Protein AF-Q7P3E0-F1 (afdb_monomer)

Structure (mmCIF, N/CA/C/O backbone):
data_AF-Q7P3E0-F1
#
_entry.id 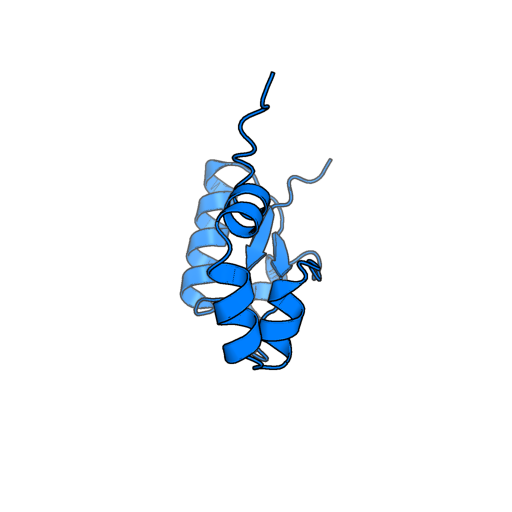  AF-Q7P3E0-F1
#
loop_
_atom_site.group_PDB
_atom_site.id
_atom_site.type_symbol
_atom_site.label_atom_id
_atom_site.label_alt_id
_atom_site.label_comp_id
_atom_site.label_asym_id
_atom_site.label_entity_id
_atom_site.label_seq_id
_atom_site.pdbx_PDB_ins_code
_atom_site.Cartn_x
_atom_site.Cartn_y
_atom_site.Cartn_z
_atom_site.occupancy
_atom_site.B_iso_or_equiv
_atom_site.auth_seq_id
_atom_site.auth_comp_id
_atom_site.auth_asym_id
_atom_site.auth_atom_id
_atom_site.pdbx_PDB_model_num
ATOM 1 N N . MET A 1 1 ? -22.895 5.150 1.525 1.00 66.62 1 MET A N 1
ATOM 2 C CA . MET A 1 1 ? -21.723 5.118 0.624 1.00 66.62 1 MET A CA 1
ATOM 3 C C . MET A 1 1 ? -20.486 4.913 1.488 1.00 66.62 1 MET A C 1
ATOM 5 O O . MET A 1 1 ? -20.325 5.665 2.442 1.00 66.62 1 MET A O 1
ATOM 9 N N . T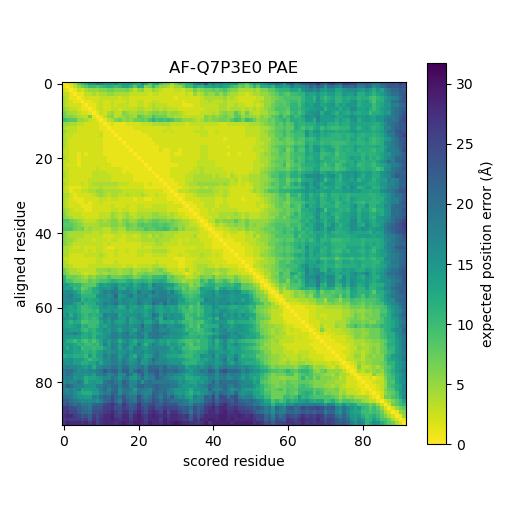YR A 1 2 ? -19.692 3.864 1.252 1.00 75.62 2 TYR A N 1
ATOM 10 C CA . TYR A 1 2 ? -18.472 3.619 2.033 1.00 75.62 2 TYR A CA 1
ATOM 11 C C . TYR A 1 2 ? -17.404 4.656 1.664 1.00 75.62 2 TYR A C 1
ATOM 13 O O . TYR A 1 2 ? -17.184 4.912 0.483 1.00 75.62 2 TYR A O 1
ATOM 21 N N . LYS A 1 3 ? -16.747 5.257 2.662 1.00 87.12 3 LYS A N 1
ATOM 22 C CA . LYS A 1 3 ? -15.556 6.084 2.438 1.00 87.12 3 LYS A CA 1
ATOM 23 C C . LYS A 1 3 ? -14.348 5.158 2.329 1.00 87.12 3 LYS A C 1
ATOM 25 O O . LYS A 1 3 ? -13.866 4.671 3.352 1.00 87.12 3 LYS A O 1
ATOM 30 N N . LEU A 1 4 ? -13.902 4.901 1.103 1.00 89.38 4 LEU A N 1
ATOM 31 C CA . LEU A 1 4 ? -12.724 4.085 0.810 1.00 89.38 4 LEU A CA 1
ATOM 32 C C . LEU A 1 4 ? -11.563 4.971 0.356 1.00 89.38 4 LEU A C 1
ATOM 34 O O . LEU A 1 4 ? -11.787 5.967 -0.334 1.00 89.38 4 LEU A O 1
ATOM 38 N N . LEU A 1 5 ? -10.341 4.608 0.745 1.00 88.50 5 LEU A N 1
ATOM 39 C CA . LEU A 1 5 ? -9.118 5.263 0.283 1.00 88.50 5 LEU A CA 1
ATOM 40 C C . LEU A 1 5 ? -8.235 4.260 -0.456 1.00 88.50 5 LEU A C 1
ATOM 42 O O . LEU A 1 5 ? -8.009 3.149 0.015 1.00 88.50 5 LEU A O 1
ATOM 46 N N . ASN A 1 6 ? -7.721 4.669 -1.611 1.00 89.19 6 ASN A N 1
ATOM 47 C CA . ASN A 1 6 ? -6.725 3.887 -2.329 1.00 89.19 6 ASN A CA 1
ATOM 48 C C . ASN A 1 6 ? -5.351 4.112 -1.701 1.00 89.19 6 ASN A C 1
ATOM 50 O O . ASN A 1 6 ? -4.985 5.259 -1.442 1.00 89.19 6 ASN A O 1
ATOM 54 N N . MET A 1 7 ? -4.592 3.040 -1.498 1.00 88.31 7 MET A N 1
ATOM 55 C CA . MET A 1 7 ? -3.265 3.109 -0.894 1.00 88.31 7 MET A CA 1
ATOM 56 C C . MET A 1 7 ? -2.312 2.146 -1.594 1.00 88.31 7 MET A C 1
ATOM 58 O O . MET A 1 7 ? -2.717 1.047 -1.951 1.00 88.31 7 MET A O 1
ATOM 62 N N . ALA A 1 8 ? -1.069 2.564 -1.803 1.00 86.81 8 ALA A N 1
ATOM 63 C CA . ALA A 1 8 ? -0.015 1.729 -2.371 1.00 86.81 8 ALA A CA 1
ATOM 64 C C . ALA A 1 8 ? 0.754 0.995 -1.268 1.00 86.81 8 ALA A C 1
ATOM 66 O O . ALA A 1 8 ? 0.905 1.540 -0.177 1.00 86.81 8 ALA A O 1
ATOM 67 N N . ASP A 1 9 ? 1.282 -0.191 -1.559 1.00 85.19 9 ASP A N 1
ATOM 68 C CA . ASP A 1 9 ? 2.096 -0.992 -0.636 1.00 85.19 9 ASP A CA 1
ATOM 69 C C . ASP A 1 9 ? 3.609 -0.730 -0.752 1.00 85.19 9 ASP A C 1
ATOM 71 O O . ASP A 1 9 ? 4.421 -1.605 -0.467 1.00 85.19 9 ASP A O 1
ATOM 75 N N . PHE A 1 10 ? 4.006 0.491 -1.129 1.00 79.88 10 PHE A N 1
ATOM 76 C CA . PHE A 1 10 ? 5.421 0.866 -1.258 1.00 79.88 10 PHE A CA 1
ATOM 77 C C . PHE A 1 10 ? 6.228 0.758 0.044 1.00 79.88 10 PHE A C 1
ATOM 79 O O . PHE A 1 10 ? 7.457 0.759 0.015 1.00 79.88 10 PHE A O 1
ATOM 86 N N . TYR A 1 11 ? 5.536 0.721 1.179 1.00 79.75 11 TYR A N 1
ATOM 87 C CA . TYR A 1 11 ? 6.104 0.799 2.515 1.00 79.75 11 TYR A CA 1
ATOM 88 C C . TYR A 1 11 ? 5.951 -0.520 3.271 1.00 79.75 11 TYR A C 1
ATOM 90 O O . TYR A 1 11 ? 5.224 -1.427 2.862 1.00 79.75 11 TYR A O 1
ATOM 98 N N . SER A 1 12 ? 6.596 -0.602 4.433 1.00 88.81 12 SER A N 1
ATOM 99 C CA . SER A 1 12 ? 6.393 -1.721 5.353 1.00 88.81 12 SER A CA 1
ATOM 100 C C . SER A 1 12 ? 4.932 -1.809 5.825 1.00 88.81 12 SER A C 1
ATOM 102 O O . SER A 1 12 ? 4.227 -0.802 5.930 1.00 88.81 12 SER A O 1
ATOM 104 N N . ASN A 1 13 ? 4.466 -3.010 6.192 1.00 91.94 13 ASN A N 1
ATOM 105 C CA . ASN A 1 13 ? 3.119 -3.178 6.759 1.00 91.94 13 ASN A CA 1
ATOM 106 C C . ASN A 1 13 ? 2.894 -2.322 8.021 1.00 91.94 13 ASN A C 1
ATOM 108 O O . ASN A 1 13 ? 1.767 -1.913 8.291 1.00 91.94 13 ASN A O 1
ATOM 112 N N . GLU A 1 14 ? 3.948 -2.051 8.792 1.00 93.75 14 GLU A N 1
ATOM 113 C CA . GLU A 1 14 ? 3.895 -1.231 10.008 1.00 93.75 14 GLU A CA 1
ATOM 114 C C . GLU A 1 14 ? 3.570 0.233 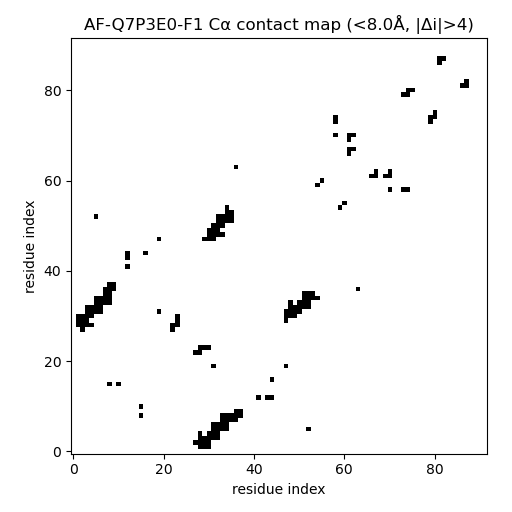9.686 1.00 93.75 14 GLU A C 1
ATOM 116 O O . GLU A 1 14 ? 2.691 0.835 10.310 1.00 93.75 14 GLU A O 1
ATOM 121 N N . GLU A 1 15 ? 4.231 0.795 8.673 1.00 93.38 15 GLU A N 1
ATOM 122 C CA . GLU A 1 15 ? 3.963 2.149 8.184 1.00 93.38 15 GLU A CA 1
ATOM 123 C C . GLU A 1 15 ? 2.569 2.248 7.564 1.00 93.38 15 GLU A C 1
ATOM 125 O O . GL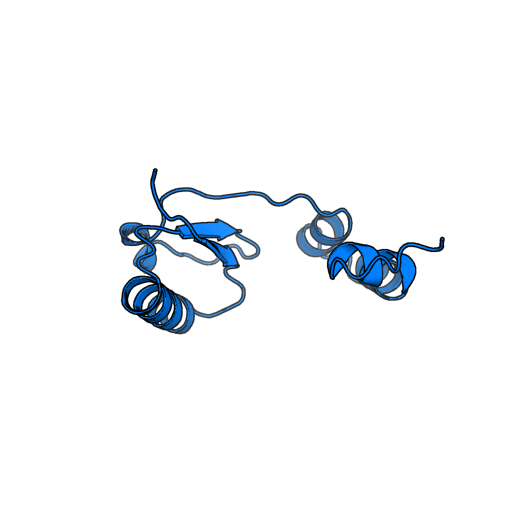U A 1 15 ? 1.811 3.165 7.890 1.00 93.38 15 GLU A O 1
ATOM 130 N N . LEU A 1 16 ? 2.183 1.254 6.758 1.00 92.62 16 LEU A N 1
ATOM 131 C CA . LEU A 1 16 ? 0.844 1.186 6.175 1.00 92.62 16 LEU A CA 1
ATOM 132 C C . LEU A 1 16 ? -0.242 1.140 7.254 1.00 92.62 16 LEU A C 1
ATOM 134 O O . LEU A 1 16 ? -1.238 1.853 7.154 1.00 92.62 16 LEU A O 1
ATOM 138 N N . GLU A 1 17 ? -0.064 0.345 8.313 1.00 94.94 17 GLU A N 1
ATOM 139 C CA . GLU A 1 17 ? -1.038 0.288 9.404 1.00 94.94 17 GLU A CA 1
ATOM 140 C C . GLU A 1 17 ? -1.160 1.633 10.132 1.00 94.94 17 GLU A C 1
ATOM 142 O O . GLU A 1 17 ? -2.271 2.042 10.485 1.00 94.94 17 GLU A O 1
ATOM 147 N N . LYS A 1 18 ? -0.041 2.326 10.365 1.00 95.44 18 LYS A N 1
ATOM 148 C CA . LYS A 1 18 ? -0.035 3.645 11.010 1.00 95.44 18 LYS A CA 1
ATOM 149 C C . LYS A 1 18 ? -0.841 4.659 10.200 1.00 95.44 18 LYS A C 1
ATOM 151 O O . LYS A 1 18 ? -1.689 5.355 10.764 1.00 95.44 18 LYS A O 1
ATOM 156 N N . ASP A 1 19 ? -0.625 4.697 8.894 1.00 93.75 19 ASP A N 1
ATOM 157 C CA . ASP A 1 19 ? -1.352 5.577 7.983 1.00 93.75 19 ASP A CA 1
ATOM 158 C C . ASP A 1 19 ? -2.832 5.200 7.891 1.00 93.75 19 ASP A C 1
ATOM 160 O O . ASP A 1 19 ? -3.704 6.065 7.996 1.00 93.75 19 ASP A O 1
ATOM 164 N N . MET A 1 20 ? -3.150 3.907 7.777 1.00 94.38 20 MET A N 1
ATOM 165 C CA . MET A 1 20 ? -4.535 3.430 7.775 1.00 94.38 20 MET A CA 1
ATOM 166 C C . MET A 1 20 ? -5.265 3.824 9.064 1.00 94.38 20 MET A C 1
ATOM 168 O O . MET A 1 20 ? -6.397 4.304 9.012 1.00 94.38 20 MET A O 1
ATOM 172 N N . LYS A 1 21 ? -4.630 3.703 10.234 1.00 95.31 21 LYS A N 1
ATOM 173 C CA . LYS A 1 21 ? -5.213 4.178 11.500 1.00 95.31 21 LYS A CA 1
ATOM 174 C C . LYS A 1 21 ? -5.443 5.688 11.469 1.00 95.31 21 LYS A C 1
ATOM 176 O O . LYS A 1 21 ? -6.568 6.135 11.685 1.00 95.31 21 LYS A O 1
ATOM 181 N N . TYR A 1 22 ? -4.420 6.458 11.100 1.00 95.56 22 TYR A N 1
ATOM 182 C CA . TYR A 1 22 ? -4.500 7.915 11.023 1.00 95.56 22 TYR A CA 1
ATOM 183 C C . TYR A 1 22 ? -5.625 8.400 10.100 1.00 95.56 22 TYR A C 1
ATOM 185 O O . TYR A 1 22 ? -6.433 9.248 10.482 1.00 95.56 22 TYR A O 1
ATOM 193 N N . PHE A 1 23 ? -5.709 7.861 8.882 1.00 93.81 23 PHE A N 1
ATOM 194 C CA . PHE A 1 23 ? -6.714 8.275 7.908 1.00 93.81 23 PHE A CA 1
ATOM 195 C C . PHE A 1 23 ? -8.126 7.843 8.322 1.00 93.81 23 PHE A C 1
ATOM 197 O O . PHE A 1 23 ? -9.080 8.604 8.119 1.00 93.81 23 PHE A O 1
ATOM 204 N N . SER A 1 24 ? -8.260 6.664 8.934 1.00 94.00 24 SER A N 1
ATOM 205 C CA . SER A 1 24 ? -9.533 6.190 9.484 1.00 94.00 24 SER A CA 1
ATOM 206 C C . SER A 1 24 ? -10.038 7.134 10.577 1.00 94.00 24 SER A C 1
ATOM 208 O O . SER A 1 24 ? -11.175 7.594 10.506 1.00 94.00 24 SER A O 1
ATOM 210 N N . GLU A 1 25 ? -9.181 7.490 11.537 1.00 95.00 25 GLU A N 1
ATOM 211 C CA . GLU A 1 25 ? -9.524 8.369 12.662 1.00 95.00 25 GLU A CA 1
ATOM 212 C C . GLU A 1 25 ? -9.805 9.807 12.215 1.00 95.00 25 GLU A C 1
ATOM 214 O O . GLU A 1 25 ? -10.798 10.409 12.622 1.00 95.00 25 GLU A O 1
ATOM 219 N N . LYS A 1 26 ? -8.954 10.365 11.348 1.00 96.06 26 LYS A N 1
ATOM 220 C CA . LYS A 1 26 ? -9.030 11.780 10.971 1.00 96.06 26 LYS A CA 1
ATOM 221 C C . LYS A 1 26 ? -10.128 12.086 9.953 1.00 96.06 26 LYS A C 1
ATOM 223 O O . LYS A 1 26 ? -10.729 13.156 10.015 1.00 96.06 26 LYS A O 1
ATOM 228 N N . TYR A 1 27 ? -10.376 11.188 8.998 1.00 93.12 27 TYR A N 1
ATOM 229 C CA . TYR A 1 27 ? -11.266 11.461 7.857 1.00 93.12 27 TYR A CA 1
ATOM 230 C C . TYR A 1 27 ? -12.476 10.516 7.773 1.00 93.12 27 TYR A C 1
ATOM 232 O O . TYR A 1 27 ? -13.383 10.730 6.954 1.00 93.12 27 TYR A O 1
ATOM 240 N N . GLY A 1 28 ? -12.532 9.499 8.638 1.00 92.75 28 GLY A N 1
ATOM 241 C CA . GLY A 1 28 ? -13.629 8.536 8.696 1.00 92.75 28 GLY A CA 1
ATOM 242 C C . GLY A 1 28 ? -13.625 7.543 7.535 1.00 92.75 28 GLY A C 1
ATOM 243 O O . GLY A 1 28 ? -14.698 7.139 7.084 1.00 92.75 28 GLY A O 1
ATOM 244 N N . PHE A 1 29 ? -12.449 7.193 7.002 1.00 93.06 29 PHE A N 1
ATOM 245 C CA . PHE A 1 29 ? -12.333 6.075 6.066 1.00 93.06 29 PHE A CA 1
ATOM 246 C C . PHE A 1 29 ? -12.614 4.759 6.799 1.00 93.06 29 PHE A C 1
ATOM 248 O O . PHE A 1 29 ? -12.184 4.556 7.928 1.00 93.06 29 PHE A O 1
ATOM 255 N N . VAL A 1 30 ? -13.372 3.870 6.160 1.00 92.38 30 VAL A N 1
ATOM 256 C CA . VAL A 1 30 ? -13.844 2.602 6.759 1.00 92.38 30 VAL A CA 1
ATOM 257 C C . VAL A 1 30 ? -13.193 1.376 6.123 1.00 92.38 30 VAL A C 1
ATOM 259 O O . VAL A 1 30 ? -13.534 0.230 6.432 1.00 92.38 30 VAL A O 1
ATOM 262 N N . GLY A 1 31 ? -12.277 1.613 5.191 1.00 91.50 31 GLY A N 1
ATOM 263 C CA . GLY A 1 31 ? -11.586 0.580 4.456 1.00 91.50 31 GLY A CA 1
ATOM 264 C C . GLY A 1 31 ? -10.711 1.147 3.352 1.00 91.50 31 GLY A C 1
ATOM 265 O O . GLY A 1 31 ? -10.847 2.307 2.959 1.00 91.50 31 GLY A O 1
ATOM 266 N N . TYR A 1 32 ? -9.823 0.295 2.863 1.00 92.69 32 TYR A N 1
ATOM 267 C CA . TYR A 1 32 ? -8.787 0.665 1.916 1.00 92.69 32 TYR A CA 1
ATOM 268 C C . TYR A 1 32 ? -8.821 -0.252 0.710 1.00 92.69 32 TYR A C 1
ATOM 270 O O . TYR A 1 32 ? -9.107 -1.445 0.824 1.00 92.69 32 TYR A O 1
ATOM 278 N N . GLU A 1 33 ? -8.516 0.315 -0.442 1.00 91.38 33 GLU A N 1
ATOM 279 C CA . GLU A 1 33 ? -8.273 -0.447 -1.654 1.00 91.38 33 GLU A CA 1
ATOM 280 C C . GLU A 1 33 ? -6.767 -0.449 -1.888 1.00 91.38 33 GLU A C 1
ATOM 282 O O . GLU A 1 33 ? -6.171 0.606 -2.126 1.00 91.38 33 GLU A O 1
ATOM 287 N N . LEU A 1 34 ? -6.142 -1.615 -1.717 1.00 89.44 34 LEU A N 1
ATOM 288 C CA . LEU A 1 34 ? -4.692 -1.721 -1.792 1.00 89.44 34 LEU A CA 1
ATOM 289 C C . LEU A 1 34 ? -4.263 -1.881 -3.249 1.00 89.44 34 LEU A C 1
ATOM 291 O O . LEU A 1 34 ? -4.747 -2.756 -3.966 1.00 89.44 34 LEU A O 1
ATOM 295 N N . ILE A 1 35 ? -3.336 -1.038 -3.664 1.00 86.88 35 ILE A N 1
ATOM 296 C CA . ILE A 1 35 ? -2.629 -1.132 -4.927 1.00 86.88 35 ILE A CA 1
ATOM 297 C C . ILE A 1 35 ? -1.329 -1.867 -4.633 1.00 86.88 35 ILE A C 1
ATOM 299 O O . ILE A 1 35 ? -0.492 -1.358 -3.888 1.00 86.88 35 ILE A O 1
ATOM 303 N N . LYS A 1 36 ? -1.212 -3.073 -5.183 1.00 81.94 36 LYS A N 1
ATOM 304 C CA . LYS A 1 36 ? -0.093 -3.973 -4.926 1.00 81.94 36 LYS A CA 1
ATOM 305 C C . LYS A 1 36 ? 0.988 -3.784 -5.989 1.00 81.94 36 LYS A C 1
ATOM 307 O O . LYS A 1 36 ? 0.708 -3.973 -7.170 1.00 81.94 36 LYS A O 1
ATOM 312 N N . PHE A 1 37 ? 2.187 -3.415 -5.560 1.00 74.69 37 PHE A N 1
ATOM 313 C CA . PHE A 1 37 ? 3.373 -3.238 -6.399 1.00 74.69 37 PHE A CA 1
ATOM 314 C C . PHE A 1 37 ? 4.417 -4.314 -6.159 1.00 74.69 37 PHE A C 1
ATOM 316 O O . PHE A 1 37 ? 5.144 -4.669 -7.079 1.00 74.69 37 PHE A O 1
ATOM 323 N N . PHE A 1 38 ? 4.487 -4.833 -4.937 1.00 73.19 38 PHE A N 1
ATOM 324 C CA . PHE A 1 38 ? 5.473 -5.829 -4.552 1.00 73.19 38 PHE A CA 1
ATOM 325 C C . PHE A 1 38 ? 4.780 -7.117 -4.119 1.00 73.19 38 PHE A C 1
ATOM 327 O O . PHE A 1 38 ? 3.663 -7.098 -3.610 1.00 73.19 38 PHE A O 1
ATOM 334 N N . ASP A 1 39 ? 5.467 -8.255 -4.224 1.00 74.50 39 ASP A N 1
ATOM 335 C CA . ASP A 1 39 ? 4.964 -9.552 -3.741 1.00 74.50 39 ASP A CA 1
ATOM 336 C C . ASP A 1 39 ? 4.975 -9.692 -2.205 1.00 74.50 39 ASP A C 1
ATOM 338 O O . ASP A 1 39 ? 4.867 -10.789 -1.655 1.00 74.50 39 ASP A O 1
ATOM 342 N N . GLY A 1 40 ? 5.040 -8.569 -1.485 1.00 80.75 40 GLY A N 1
ATOM 343 C CA . GLY A 1 40 ? 4.949 -8.525 -0.034 1.00 80.75 40 GLY A CA 1
ATOM 344 C C . GLY A 1 40 ? 3.664 -9.171 0.495 1.00 80.75 40 GLY A C 1
ATOM 345 O O . GLY A 1 40 ? 2.588 -9.110 -0.116 1.00 80.75 40 GLY A O 1
ATOM 346 N N . ASP A 1 41 ? 3.773 -9.804 1.663 1.00 87.25 41 ASP A N 1
ATOM 347 C CA . ASP A 1 41 ? 2.619 -10.355 2.366 1.00 87.25 41 ASP A CA 1
ATOM 348 C C . ASP A 1 41 ? 1.910 -9.259 3.174 1.00 87.25 41 ASP A C 1
ATOM 350 O O . ASP A 1 41 ? 2.371 -8.857 4.242 1.00 87.25 41 ASP A O 1
ATOM 354 N N . ASN A 1 42 ? 0.757 -8.788 2.692 1.00 89.75 42 ASN A N 1
ATOM 355 C CA . ASN A 1 42 ? -0.089 -7.827 3.410 1.00 89.75 42 ASN A CA 1
ATOM 356 C C . ASN A 1 42 ? -1.187 -8.498 4.256 1.00 89.75 42 ASN A C 1
ATOM 358 O O . ASN A 1 42 ? -2.117 -7.819 4.699 1.00 89.75 42 ASN A O 1
ATOM 362 N N . THR A 1 43 ? -1.115 -9.812 4.507 1.00 91.06 43 THR A N 1
ATOM 363 C CA . THR A 1 43 ? -2.075 -10.533 5.365 1.00 91.06 43 THR A CA 1
ATOM 364 C C . THR A 1 43 ? -2.321 -9.852 6.721 1.00 91.06 43 THR A C 1
ATOM 366 O O . THR A 1 43 ? -3.490 -9.769 7.119 1.00 91.06 43 THR A O 1
ATOM 369 N N . PRO A 1 44 ? -1.312 -9.269 7.410 1.00 93.94 44 PRO A N 1
ATOM 370 C CA . PRO A 1 44 ? -1.536 -8.529 8.659 1.00 93.94 44 PRO A CA 1
ATOM 371 C C . PRO A 1 44 ? -2.518 -7.347 8.536 1.00 93.94 44 PRO A C 1
ATOM 373 O O . PRO A 1 44 ? -3.190 -6.984 9.504 1.00 93.94 44 PRO A O 1
ATOM 376 N N . LEU A 1 45 ? -2.654 -6.766 7.338 1.00 92.44 45 LEU A N 1
ATOM 377 C CA . LEU A 1 45 ? -3.494 -5.596 7.056 1.00 92.44 45 LEU A CA 1
ATOM 378 C C . LEU A 1 45 ? -4.891 -5.949 6.537 1.00 92.44 45 LEU A C 1
ATOM 380 O O . LEU A 1 45 ? -5.710 -5.057 6.309 1.00 92.44 45 LEU A O 1
ATOM 384 N N . LYS A 1 46 ? -5.216 -7.239 6.394 1.00 91.56 46 LYS A N 1
ATOM 385 C CA . LYS A 1 46 ? -6.474 -7.717 5.793 1.00 91.56 46 LYS A CA 1
ATOM 386 C C . LYS A 1 46 ? -7.740 -7.118 6.422 1.00 91.56 46 LYS A C 1
ATOM 388 O O . LYS A 1 46 ? -8.738 -6.942 5.734 1.00 91.56 46 LYS A O 1
ATOM 393 N N . LYS A 1 47 ? -7.708 -6.760 7.712 1.00 93.62 47 LYS A N 1
ATOM 394 C CA . LYS A 1 47 ? -8.826 -6.089 8.411 1.00 93.62 47 LYS A CA 1
ATOM 395 C C . LYS A 1 47 ? -9.179 -4.712 7.827 1.00 93.62 47 LYS A C 1
ATOM 397 O O . LYS A 1 47 ? -10.342 -4.311 7.879 1.00 93.62 47 LYS A O 1
ATOM 402 N N . TYR A 1 48 ? -8.194 -4.005 7.276 1.00 91.38 48 TYR A N 1
ATOM 403 C CA . TYR A 1 48 ? -8.349 -2.674 6.691 1.00 91.38 48 TYR A CA 1
ATOM 404 C C . TYR A 1 48 ? -8.683 -2.739 5.197 1.00 91.38 48 TYR A C 1
ATOM 406 O O . TYR A 1 48 ? -9.393 -1.874 4.683 1.00 91.38 48 TYR A O 1
ATOM 414 N N . ILE A 1 49 ? -8.215 -3.778 4.505 1.00 91.12 49 ILE A N 1
ATOM 415 C CA . ILE A 1 49 ? -8.325 -3.909 3.051 1.00 91.12 49 ILE A CA 1
ATOM 416 C C . ILE A 1 49 ? -9.713 -4.440 2.666 1.00 91.12 49 ILE A C 1
ATOM 418 O O . ILE A 1 49 ? -10.157 -5.486 3.136 1.00 91.12 49 ILE A O 1
ATOM 422 N N . LYS A 1 50 ? -10.415 -3.707 1.799 1.00 90.75 50 LYS A N 1
ATOM 423 C CA . LYS A 1 50 ? -11.729 -4.078 1.244 1.00 90.75 50 LYS A CA 1
ATOM 424 C C . LYS A 1 50 ? -11.643 -4.633 -0.171 1.00 90.75 50 LYS A C 1
ATOM 426 O O . LYS A 1 50 ? -12.571 -5.302 -0.610 1.00 90.75 50 LYS A O 1
ATOM 431 N N . GLY A 1 51 ? -10.534 -4.385 -0.854 1.00 86.00 51 GLY A N 1
ATOM 432 C CA . GLY A 1 51 ? -10.269 -4.887 -2.191 1.00 86.00 51 GLY A CA 1
ATOM 433 C C . GLY A 1 51 ? -8.846 -4.569 -2.622 1.00 86.00 51 GLY A C 1
ATOM 434 O O . GLY A 1 51 ? -8.152 -3.782 -1.975 1.00 86.00 51 GLY A O 1
ATOM 435 N N . TYR A 1 52 ? -8.436 -5.189 -3.720 1.00 81.62 52 TYR A N 1
ATOM 436 C CA . TYR A 1 52 ? -7.196 -4.867 -4.409 1.00 81.62 52 TYR A CA 1
ATOM 437 C C . TYR A 1 52 ? -7.541 -4.134 -5.698 1.00 81.62 52 TYR A C 1
ATOM 439 O O . TYR A 1 52 ? -8.444 -4.563 -6.418 1.00 81.62 52 TYR A O 1
ATOM 447 N N . HIS A 1 53 ? -6.826 -3.049 -5.982 1.00 75.94 53 HIS A N 1
ATOM 448 C CA . HIS A 1 53 ? -6.952 -2.326 -7.243 1.00 75.94 53 HIS A CA 1
ATOM 449 C C . HIS A 1 53 ? -5.674 -2.436 -8.046 1.00 75.94 53 HIS A C 1
ATOM 451 O O . HIS A 1 53 ? -4.593 -2.114 -7.564 1.00 75.94 53 HIS A O 1
ATOM 457 N N . MET A 1 54 ? -5.824 -2.809 -9.312 1.00 64.19 54 MET A N 1
ATOM 458 C CA . MET A 1 54 ? -4.791 -2.572 -10.309 1.00 64.19 54 MET A CA 1
ATOM 459 C C . MET A 1 54 ? -5.059 -1.202 -10.923 1.00 64.19 54 MET A C 1
ATOM 461 O O . MET A 1 54 ? -6.055 -1.016 -11.624 1.00 64.19 54 MET A O 1
ATOM 465 N N . ARG A 1 55 ? -4.195 -0.221 -10.647 1.00 62.78 55 ARG A N 1
ATOM 466 C CA . ARG A 1 55 ? -4.199 1.028 -11.414 1.00 62.78 55 ARG A CA 1
ATOM 467 C C . ARG A 1 55 ? -3.256 0.875 -12.592 1.00 62.78 55 ARG A C 1
ATOM 469 O O . ARG A 1 55 ? -2.053 0.739 -12.412 1.00 62.78 55 ARG A O 1
ATOM 476 N N . PHE A 1 56 ? -3.822 0.918 -13.790 1.00 57.50 56 PHE A N 1
ATOM 477 C CA . PHE A 1 56 ? -3.061 0.930 -15.029 1.00 57.50 56 PHE A CA 1
ATOM 478 C C . PHE A 1 56 ? -2.684 2.368 -15.377 1.00 57.50 56 PHE A C 1
ATOM 480 O O . PHE A 1 56 ? -3.475 3.102 -15.967 1.00 57.50 56 PHE A O 1
ATOM 487 N N . PHE A 1 57 ? -1.470 2.762 -15.014 1.00 62.53 57 PHE A N 1
ATOM 488 C CA . PHE A 1 57 ? -0.755 3.800 -15.749 1.00 62.53 57 PHE A CA 1
ATOM 489 C C . PHE A 1 57 ? 0.271 3.099 -16.653 1.00 62.53 57 PHE A C 1
ATOM 491 O O . PHE A 1 57 ? 0.823 2.090 -16.219 1.00 62.53 57 PHE A O 1
ATOM 498 N N . PRO A 1 58 ? 0.525 3.576 -17.885 1.00 63.81 58 PRO A N 1
ATOM 499 C CA . PRO A 1 58 ? 1.488 2.947 -18.799 1.00 63.81 58 PRO A CA 1
ATOM 500 C C . PRO A 1 58 ? 2.856 2.665 -18.150 1.00 63.81 58 PRO A C 1
ATOM 502 O O . PRO A 1 58 ? 3.240 1.502 -18.057 1.00 63.81 58 PRO A O 1
ATOM 505 N N . SER A 1 59 ? 3.456 3.673 -17.512 1.00 65.25 59 SER A N 1
ATOM 506 C CA . SER A 1 59 ? 4.679 3.547 -16.698 1.00 65.25 59 SER A CA 1
ATOM 507 C C . SER A 1 59 ? 4.628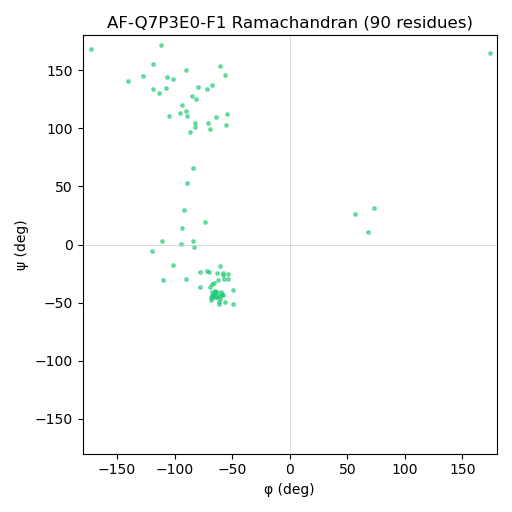 2.491 -15.596 1.00 65.25 59 SER A C 1
ATOM 509 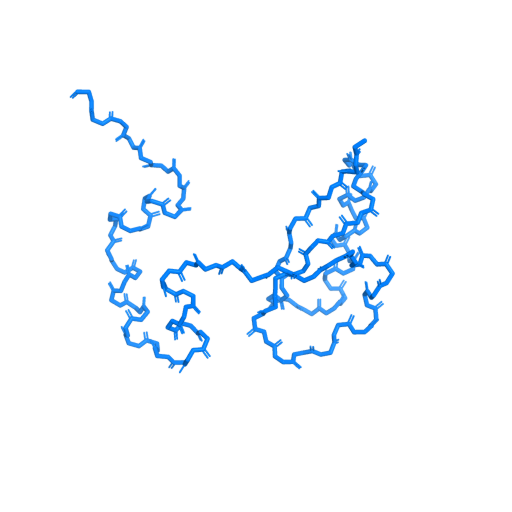O O . SER A 1 59 ? 5.653 1.969 -15.171 1.00 65.25 59 SER A O 1
ATOM 511 N N . TRP A 1 60 ? 3.448 2.134 -15.094 1.00 70.38 60 TRP A N 1
ATOM 512 C CA . TRP A 1 60 ? 3.343 1.143 -14.024 1.00 70.38 60 TRP A CA 1
ATOM 513 C C . TRP A 1 60 ? 3.494 -0.278 -14.552 1.00 70.38 60 TRP A C 1
ATOM 515 O O . TRP A 1 60 ? 3.899 -1.152 -13.793 1.00 70.38 60 TRP A O 1
ATOM 525 N N . MET A 1 61 ? 3.217 -0.506 -15.840 1.00 71.38 61 MET A N 1
ATOM 526 C CA . MET A 1 61 ? 3.546 -1.768 -16.498 1.00 71.38 61 MET A CA 1
ATOM 527 C C . MET A 1 61 ? 5.061 -1.930 -16.605 1.00 71.38 61 MET A C 1
ATOM 529 O O . MET A 1 61 ? 5.580 -2.990 -16.288 1.00 71.38 61 MET A O 1
ATOM 533 N N . GLU A 1 62 ? 5.772 -0.867 -16.980 1.00 73.50 62 GLU A N 1
ATOM 534 C CA . GLU A 1 62 ? 7.235 -0.876 -17.072 1.00 73.50 62 GLU A CA 1
ATOM 535 C C . GLU A 1 62 ? 7.880 -1.073 -15.697 1.00 73.50 62 GLU A C 1
ATOM 537 O O . GLU A 1 62 ? 8.801 -1.872 -15.558 1.00 73.50 62 GLU A O 1
ATOM 542 N N . LEU A 1 63 ? 7.340 -0.432 -14.652 1.00 70.88 63 LEU A N 1
ATOM 543 C CA . LEU A 1 63 ? 7.753 -0.679 -13.268 1.00 70.88 63 LEU A CA 1
ATOM 544 C C . LEU A 1 63 ? 7.497 -2.134 -12.841 1.00 70.88 63 LEU A C 1
ATOM 546 O O . LEU A 1 63 ? 8.363 -2.744 -12.223 1.00 70.88 63 LEU A O 1
ATOM 550 N N . TYR A 1 64 ? 6.323 -2.687 -13.163 1.00 69.00 64 TYR A N 1
ATOM 551 C CA . TYR A 1 64 ? 5.952 -4.062 -12.813 1.00 69.00 64 TYR A CA 1
ATOM 552 C C . TYR A 1 64 ? 6.793 -5.112 -13.554 1.00 69.00 64 TYR A C 1
ATOM 554 O O . TYR A 1 64 ? 7.092 -6.165 -13.003 1.00 69.00 64 TYR A O 1
ATOM 562 N N . LEU A 1 65 ? 7.190 -4.821 -14.793 1.00 76.75 65 LEU A N 1
ATOM 563 C CA . LEU A 1 65 ? 8.070 -5.663 -15.606 1.00 76.75 65 LEU A CA 1
ATOM 564 C C . LEU A 1 65 ? 9.563 -5.438 -15.308 1.00 76.75 65 LEU A C 1
ATOM 566 O O . LEU A 1 65 ? 10.403 -6.052 -15.962 1.00 76.75 65 LEU A O 1
ATOM 570 N N . GLU A 1 66 ? 9.896 -4.575 -14.340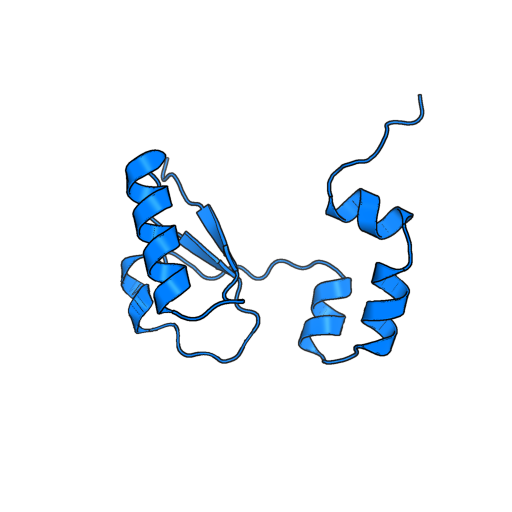 1.00 77.00 66 GLU A N 1
ATOM 571 C CA . GLU A 1 66 ? 11.268 -4.170 -14.002 1.00 77.00 66 GLU A CA 1
ATOM 572 C C . GLU A 1 66 ? 12.047 -3.560 -15.193 1.00 77.00 66 GLU A C 1
ATOM 574 O O . GLU A 1 66 ? 13.280 -3.551 -15.232 1.00 77.00 66 GLU A O 1
ATOM 579 N N . GLU A 1 67 ? 11.339 -2.978 -16.165 1.00 83.00 67 GLU A N 1
ATOM 580 C CA . GLU A 1 67 ? 11.910 -2.287 -17.325 1.00 83.00 67 GLU A CA 1
ATOM 581 C C . GLU A 1 67 ? 12.275 -0.834 -16.987 1.00 83.00 67 GLU A C 1
ATOM 583 O O . GLU A 1 67 ? 11.715 0.137 -17.499 1.00 83.00 67 GLU A O 1
ATOM 588 N N . PHE A 1 68 ? 13.257 -0.668 -16.099 1.00 80.06 68 PHE A N 1
ATOM 589 C CA . PHE A 1 68 ? 13.623 0.641 -15.549 1.00 80.06 68 PHE A CA 1
ATOM 590 C C . PHE A 1 68 ? 14.142 1.650 -16.583 1.00 80.06 68 PHE A C 1
ATOM 592 O O . PHE A 1 68 ? 14.061 2.853 -16.339 1.00 80.06 68 PHE A O 1
ATOM 599 N N . SER A 1 69 ? 14.681 1.197 -17.720 1.00 83.38 69 SER A N 1
ATOM 600 C CA . SER A 1 69 ? 15.116 2.095 -18.799 1.00 83.38 69 SER A CA 1
ATOM 601 C C . SER A 1 69 ? 13.932 2.778 -19.472 1.00 83.38 69 SER A C 1
ATOM 603 O O . SER A 1 69 ? 13.938 3.997 -19.615 1.00 83.38 69 SER A O 1
ATOM 605 N N . SER A 1 70 ? 12.914 1.993 -19.826 1.00 80.56 70 SER A N 1
ATOM 606 C CA . SER A 1 70 ? 11.686 2.478 -20.453 1.00 80.56 70 SER A CA 1
ATOM 607 C C . SER A 1 70 ? 10.949 3.403 -19.480 1.00 80.56 70 SER A C 1
ATOM 609 O O . SER A 1 70 ? 10.653 4.548 -19.819 1.00 80.56 70 SER A O 1
ATOM 611 N N . LEU A 1 71 ? 10.869 2.984 -18.208 1.00 81.00 71 LEU A N 1
ATOM 612 C CA . LEU A 1 71 ? 10.289 3.784 -17.128 1.00 81.00 71 LEU A CA 1
ATOM 613 C C . LEU A 1 71 ? 10.992 5.132 -16.958 1.00 81.00 71 LEU A C 1
ATOM 615 O O . LEU A 1 71 ? 10.347 6.161 -16.752 1.00 81.00 71 LEU A O 1
ATOM 619 N N . TYR A 1 72 ? 12.324 5.142 -17.007 1.00 81.44 72 TYR A N 1
ATOM 620 C CA . TYR A 1 72 ? 13.102 6.369 -16.887 1.00 81.44 72 TYR A CA 1
ATOM 621 C C . TYR A 1 72 ? 12.843 7.322 -18.058 1.00 81.44 72 TYR A C 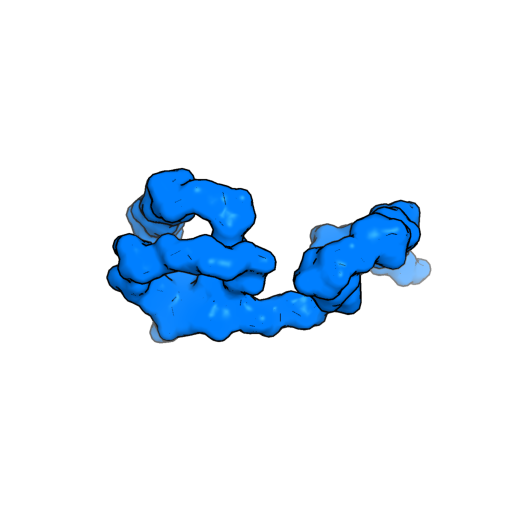1
ATOM 623 O O . TYR A 1 72 ? 12.704 8.528 -17.841 1.00 81.44 72 TYR A O 1
ATOM 631 N N . ASP A 1 73 ? 12.746 6.794 -19.278 1.00 83.31 73 ASP A N 1
ATOM 632 C CA . ASP A 1 73 ? 12.449 7.587 -20.467 1.00 83.31 73 ASP A CA 1
ATOM 633 C C . ASP A 1 73 ? 11.016 8.151 -20.435 1.00 83.31 73 ASP A C 1
ATOM 635 O O . ASP A 1 73 ? 10.834 9.340 -20.715 1.00 83.31 73 ASP A O 1
ATOM 639 N N . GLU A 1 74 ? 10.021 7.368 -19.997 1.00 76.88 74 GLU A N 1
ATOM 640 C CA . GLU A 1 74 ? 8.643 7.842 -19.793 1.00 76.88 74 GLU A CA 1
ATOM 641 C C . GLU A 1 74 ? 8.559 8.932 -18.712 1.00 76.88 74 GLU A C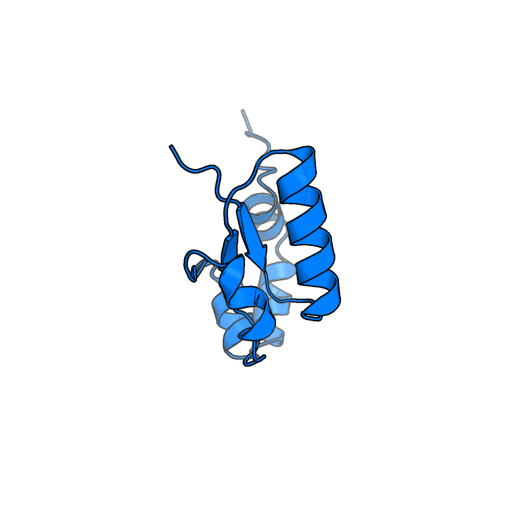 1
ATOM 643 O O . GLU A 1 74 ? 7.921 9.969 -18.901 1.00 76.88 74 GLU A O 1
ATOM 648 N N . LEU A 1 75 ? 9.235 8.742 -17.574 1.00 75.75 75 LEU A N 1
ATOM 649 C CA . LEU A 1 75 ? 9.241 9.715 -16.476 1.00 75.75 75 LEU A CA 1
ATOM 650 C C . LEU A 1 75 ? 10.020 10.991 -16.813 1.00 75.75 75 LEU A C 1
ATOM 652 O O . LEU A 1 75 ? 9.765 12.037 -16.219 1.00 75.75 75 LEU A O 1
ATOM 656 N N . LYS A 1 76 ? 10.969 10.942 -17.751 1.00 80.38 76 LYS A N 1
ATOM 657 C CA . LYS A 1 76 ? 11.698 12.126 -18.222 1.00 80.38 76 LYS A CA 1
ATOM 658 C C . LYS A 1 76 ? 10.820 13.042 -19.079 1.00 80.38 76 LYS A C 1
ATOM 660 O O . LYS A 1 76 ? 11.105 14.241 -19.172 1.00 80.38 76 LYS A O 1
ATOM 665 N N . ASP A 1 77 ? 9.748 12.521 -19.677 1.00 80.31 77 ASP A N 1
ATOM 666 C CA . ASP A 1 77 ? 8.775 13.343 -20.389 1.00 80.31 77 ASP A CA 1
ATOM 667 C C . ASP A 1 77 ? 7.940 14.176 -19.403 1.00 80.31 77 ASP A C 1
ATOM 669 O O . ASP A 1 77 ? 7.002 13.722 -18.745 1.00 80.31 77 ASP A O 1
ATOM 673 N N . THR A 1 78 ? 8.258 15.468 -19.335 1.00 71.25 78 THR A N 1
ATOM 674 C CA . THR A 1 78 ? 7.513 16.440 -18.523 1.00 71.25 78 THR A CA 1
ATOM 675 C C . THR A 1 78 ? 6.028 16.534 -18.888 1.00 71.25 78 THR A C 1
ATOM 677 O O . THR A 1 78 ? 5.219 16.910 -18.041 1.00 71.25 78 THR A O 1
ATOM 680 N N . THR A 1 79 ? 5.635 16.176 -20.113 1.00 74.06 79 THR A N 1
ATOM 681 C CA . THR A 1 79 ? 4.228 16.118 -20.538 1.00 74.06 79 THR A CA 1
ATOM 682 C C . THR A 1 79 ? 3.503 14.986 -19.823 1.00 74.06 79 THR A C 1
ATOM 684 O O . THR A 1 79 ? 2.415 15.191 -19.279 1.00 74.06 79 THR A O 1
ATOM 687 N N . TYR A 1 80 ? 4.141 13.818 -19.762 1.00 68.12 80 TYR A N 1
ATOM 688 C CA . TYR A 1 80 ? 3.647 12.642 -19.063 1.00 68.12 80 TYR A CA 1
ATOM 689 C C . TYR A 1 80 ? 3.552 12.878 -17.551 1.00 68.12 80 TYR A C 1
ATOM 691 O O . TYR A 1 80 ? 2.505 12.634 -16.949 1.00 68.12 80 TYR A O 1
ATOM 699 N N . LEU A 1 81 ? 4.584 13.474 -16.942 1.00 66.19 81 LEU A N 1
ATOM 700 C CA . LEU A 1 81 ? 4.559 13.855 -15.523 1.00 66.19 81 LEU A CA 1
ATOM 701 C C . LEU A 1 81 ? 3.438 14.851 -15.194 1.00 66.19 81 LEU A C 1
ATOM 703 O O . LEU A 1 81 ? 2.759 14.707 -14.178 1.00 66.19 81 LEU A O 1
ATOM 707 N N . ASN A 1 82 ? 3.195 15.837 -16.062 1.00 67.81 82 ASN A N 1
ATOM 708 C CA . ASN A 1 82 ? 2.101 16.793 -15.875 1.00 67.81 82 ASN A CA 1
ATOM 709 C C . ASN A 1 82 ? 0.717 16.130 -15.963 1.00 67.81 82 ASN A C 1
ATOM 711 O O . ASN A 1 82 ? -0.209 16.543 -15.261 1.00 67.81 82 ASN A O 1
ATOM 715 N N . LEU A 1 83 ? 0.578 15.096 -16.795 1.00 65.25 83 LEU A N 1
ATOM 716 C CA . LEU A 1 83 ? -0.610 14.244 -16.862 1.00 65.25 83 LEU A CA 1
ATOM 717 C C . LEU A 1 83 ? -0.789 13.423 -15.575 1.00 65.25 83 LEU A C 1
ATOM 719 O O . LEU A 1 83 ? -1.893 13.383 -15.034 1.00 65.25 83 LEU A O 1
ATOM 723 N N . LEU A 1 84 ? 0.289 12.831 -15.049 1.00 64.31 84 LEU A N 1
ATOM 724 C CA . LEU A 1 84 ? 0.274 12.046 -13.808 1.00 64.31 84 LEU A CA 1
ATOM 725 C C . LEU A 1 84 ? -0.065 12.886 -12.569 1.00 64.31 84 LEU A C 1
ATOM 727 O O . LEU A 1 84 ? -0.809 12.435 -11.699 1.00 64.31 84 LEU A O 1
ATOM 731 N N . TRP A 1 85 ? 0.460 14.109 -12.479 1.00 57.12 85 TRP A N 1
ATOM 732 C CA . TRP A 1 85 ? 0.224 15.011 -11.345 1.00 57.12 85 TRP A CA 1
ATOM 733 C C . TRP A 1 85 ? -1.090 15.797 -11.445 1.00 57.12 85 TRP A C 1
ATOM 735 O O . TRP A 1 85 ? -1.425 16.556 -10.535 1.00 57.12 85 TRP A O 1
ATOM 745 N N . GLY A 1 86 ? -1.852 15.630 -12.533 1.00 48.00 86 GLY A N 1
ATOM 746 C CA . GLY A 1 86 ? -3.100 16.362 -12.764 1.00 48.00 86 GLY A CA 1
ATOM 747 C C . GLY A 1 86 ? -2.895 17.862 -13.012 1.00 48.00 86 GLY A C 1
ATOM 748 O O . GLY A 1 86 ? -3.860 18.626 -13.044 1.00 48.00 86 GLY A O 1
ATOM 749 N N . THR A 1 87 ? -1.653 18.300 -13.220 1.00 49.41 87 THR A N 1
ATOM 750 C CA . THR A 1 87 ? -1.285 19.673 -13.566 1.00 49.41 87 THR A CA 1
ATOM 751 C C . THR A 1 87 ? -1.280 19.855 -15.077 1.00 49.41 87 THR A C 1
ATOM 753 O O . THR A 1 87 ? -0.326 20.368 -15.659 1.00 49.41 87 THR A O 1
ATOM 756 N N . SER A 1 88 ? -2.374 19.495 -15.750 1.00 47.62 88 SER A N 1
ATOM 757 C CA . SER A 1 88 ? -2.607 20.057 -17.074 1.00 47.62 88 SER A CA 1
ATOM 758 C C . SER A 1 88 ? -2.933 21.536 -16.869 1.00 47.62 88 SER A C 1
ATOM 760 O O . SER A 1 88 ? -4.066 21.891 -16.525 1.00 47.62 88 SER A O 1
ATOM 762 N N . LYS A 1 89 ? -1.959 22.432 -17.068 1.00 46.53 89 LYS A N 1
ATOM 763 C CA . LYS A 1 89 ? -2.324 23.798 -17.449 1.00 46.53 89 LYS A CA 1
ATOM 764 C C . LYS A 1 89 ? -3.207 23.645 -18.682 1.00 46.53 89 LYS A C 1
ATOM 766 O O . LYS A 1 89 ? -2.729 23.207 -19.723 1.00 46.53 89 LYS A O 1
ATOM 771 N N . LYS A 1 90 ? -4.495 23.969 -18.547 1.00 42.66 90 LYS A N 1
ATOM 772 C CA . LYS A 1 90 ? -5.343 24.258 -19.700 1.00 42.66 90 LYS A CA 1
ATOM 773 C C . LYS A 1 90 ? -4.638 25.377 -20.457 1.00 42.66 90 LYS A C 1
ATOM 775 O O . LYS A 1 90 ? -4.639 26.516 -19.996 1.00 42.66 90 LYS A O 1
ATOM 780 N N . THR A 1 91 ? -3.980 25.052 -21.560 1.00 40.16 91 THR A N 1
ATOM 781 C CA . THR A 1 91 ? -3.712 26.046 -22.592 1.00 40.16 91 THR A CA 1
ATOM 782 C C . THR A 1 91 ? -5.075 26.467 -23.120 1.00 40.16 91 THR A C 1
ATOM 784 O O . THR A 1 91 ? -5.812 25.639 -23.660 1.00 40.16 91 THR A O 1
ATOM 787 N N . ALA A 1 92 ? -5.436 27.707 -22.791 1.00 35.88 92 ALA A N 1
ATOM 788 C CA . ALA A 1 92 ? -6.566 28.427 -23.359 1.00 35.88 92 ALA A CA 1
ATOM 789 C C . ALA A 1 92 ? -6.361 28.655 -24.860 1.00 35.88 92 ALA A C 1
ATOM 791 O O . ALA A 1 92 ? -5.180 28.727 -25.276 1.00 35.88 92 ALA A O 1
#

Secondary structure (DSSP, 8-state):
---EEEEE--S-HHHHHHHHHHHHHHH---EEEEE--S----GGGTTTEEEE-----HHHHHHHTT-HHHHHHHHH-HHHHHHHTT------

Sequence (92 aa):
MYKLLNMADFYSNEELEKDMKYFSEKYGFVGYELIKFFDGDNTPLKKYIKGYHMRFFPSWMELYLEEFSSLYDELKDTTYLNLLWGTSKKTA

Organism: NCBI:txid209882

pLDDT: mean 79.4, std 14.45, range [35.88, 96.06]

Nearest PDB structures (foldseek):
  4dad-assembly1_A-2  TM=4.989E-01  e=7.881E-01  Burkholderia pseudomallei
  7zay-assembly1_B  TM=6.285E-01  e=1.672E+00  Homo sapiens
  3mcu-assembly1_A  TM=5.557E-01  e=2.053E+00  Bacillus cereus ATCC 14579
  8wwe-assembly1_B  TM=4.680E-01  e=1.458E+00  Ruegeria pomeroyi DSS-3
  8wwe-assembly1_C  TM=4.597E-01  e=1.917E+00  Ruegeria pomeroyi DSS-3

Radius of gyration: 15.88 Å; Cα contacts (8 Å, |Δi|>4): 92; chains: 1; bounding box: 37×39×36 Å

Solvent-accessible surface area (backbone atoms only — not comparable to full-atom values): 5632 Å² total; per-residue (Å²): 133,86,45,67,44,80,44,70,57,91,58,55,70,68,59,50,50,53,51,53,50,50,46,27,72,76,71,58,36,80,30,27,31,39,28,77,80,59,94,68,86,58,71,92,48,49,92,46,47,75,47,77,42,87,77,88,46,77,61,51,53,28,57,70,69,66,36,59,68,61,30,49,56,52,64,66,35,64,68,53,46,27,60,74,70,66,57,66,75,78,80,126

Mean predicted aligned error: 9.67 Å

Foldseek 3Di:
DAQEEEDEPPDDLVVVVVVLVVCCVPPVHQAYAYEYQDPDDNVVVVNRHPYHDDDDDPLSVCSSVVVVVVNVVQVVPPVNVCVVVVVPPPPD